Protein AF-W9KWR4-F1 (afdb_monomer_lite)

InterPro domains:
  IPR013653 GCN5-related N-acetyltransferase Rv2170-like domain [PF08445] (20-85)

Secondary structure (DSSP, 8-state):
--HHHHHTTS-EEEEE-TTS-EEEEEEE-TTS-EEEEEE-GGGTTSSHHHHHHHHHHHHHGGGT-SS--------TT-HHHHTT---

Foldseek 3Di:
DDPVVQQVPFQKDFDADPVRHTAWMWTQPPQRAIDDTDGHPVGPPVCRSLVRRVVSLVVPSVVNHDPSDYHDDDDPPPVVVVVSDDD

Sequence (87 aa):
MGSSKLLLKLPSLFIKLEDGTPVAWAFLAVDGSLCSVHCEEPFRRRGLAKTVSAKLLHTKTSSFGNDNFAAADVAPDNTSSQEMWPF

Structure (mmCIF, N/CA/C/O backbone):
data_AF-W9KWR4-F1
#
_entry.id   AF-W9KWR4-F1
#
loop_
_atom_site.group_PDB
_atom_site.id
_atom_site.type_symbol
_atom_site.label_atom_id
_atom_site.label_alt_id
_atom_site.label_comp_id
_atom_site.label_asym_id
_atom_site.label_entity_id
_atom_site.label_seq_id
_atom_site.pdbx_PDB_ins_code
_atom_site.Cartn_x
_atom_site.Cartn_y
_atom_site.Cartn_z
_atom_site.occupancy
_atom_site.B_iso_or_equiv
_atom_site.auth_seq_id
_atom_site.auth_comp_id
_atom_site.auth_asym_id
_atom_site.auth_atom_id
_atom_site.pdbx_PDB_model_num
ATOM 1 N N . MET A 1 1 ? 11.486 -21.119 -2.015 1.00 45.56 1 MET A N 1
ATOM 2 C CA . MET A 1 1 ? 11.576 -20.212 -0.847 1.00 45.56 1 MET A CA 1
ATOM 3 C C . MET A 1 1 ? 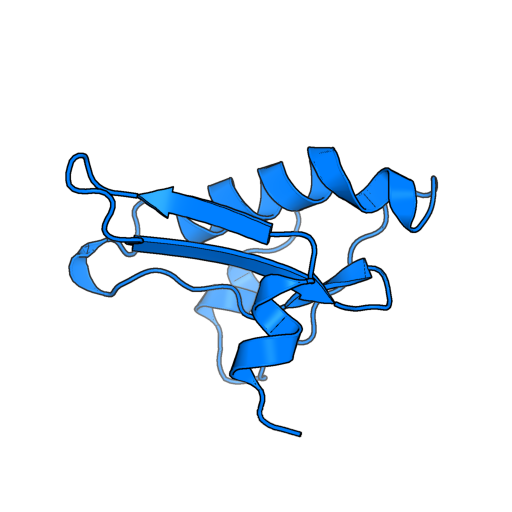10.211 -19.546 -0.696 1.00 45.56 1 MET A C 1
ATOM 5 O O . MET A 1 1 ? 9.771 -18.930 -1.651 1.00 45.56 1 MET A O 1
ATOM 9 N N . GLY A 1 2 ? 9.468 -19.793 0.390 1.00 49.03 2 GLY A N 1
ATOM 10 C CA . GLY A 1 2 ? 8.064 -19.358 0.501 1.00 49.03 2 GLY A CA 1
ATOM 11 C C . GLY A 1 2 ? 7.917 -17.840 0.670 1.00 49.03 2 GLY A C 1
ATOM 12 O O . GLY A 1 2 ? 8.651 -17.250 1.462 1.00 49.03 2 GLY A O 1
ATOM 13 N N . SER A 1 3 ? 6.961 -17.239 -0.049 1.00 60.47 3 SER A N 1
ATOM 14 C CA . SER A 1 3 ? 6.677 -15.789 -0.105 1.00 60.47 3 SER A CA 1
ATOM 15 C C . SER A 1 3 ? 6.592 -15.102 1.276 1.00 60.47 3 SER A C 1
ATOM 17 O O . SER A 1 3 ? 7.087 -13.992 1.465 1.00 60.47 3 SER A O 1
ATOM 19 N N . SER A 1 4 ? 6.088 -15.800 2.298 1.00 61.91 4 SER A N 1
ATOM 20 C CA . SER A 1 4 ? 5.892 -15.257 3.651 1.00 61.91 4 SER A CA 1
ATOM 21 C C . SER A 1 4 ? 7.179 -14.860 4.388 1.00 61.91 4 SER A C 1
ATOM 23 O O . SER A 1 4 ? 7.184 -13.870 5.116 1.00 61.91 4 SER A O 1
ATOM 25 N N . LYS A 1 5 ? 8.296 -15.579 4.195 1.00 70.75 5 LYS A N 1
ATOM 26 C CA . LYS A 1 5 ? 9.572 -15.251 4.867 1.00 70.75 5 LYS A CA 1
ATOM 27 C C . LYS A 1 5 ? 10.251 -14.011 4.283 1.00 70.75 5 LYS A C 1
ATOM 29 O O . LYS A 1 5 ? 11.069 -13.400 4.967 1.00 70.75 5 LYS A O 1
ATOM 34 N N . LEU A 1 6 ? 9.946 -13.673 3.031 1.00 71.81 6 LEU A N 1
ATOM 35 C CA . LEU A 1 6 ? 10.502 -12.503 2.358 1.00 71.81 6 LEU A CA 1
ATOM 36 C C . LEU A 1 6 ? 9.826 -11.225 2.857 1.00 71.81 6 LEU A C 1
ATOM 38 O O . LEU A 1 6 ? 10.519 -10.297 3.259 1.00 71.81 6 LEU A O 1
ATOM 42 N N . LEU A 1 7 ? 8.490 -11.217 2.914 1.00 71.50 7 LEU A N 1
ATOM 43 C CA . LEU A 1 7 ? 7.708 -10.054 3.349 1.00 71.50 7 LEU A CA 1
ATOM 44 C C . LEU A 1 7 ? 8.101 -9.568 4.750 1.00 71.50 7 LEU A C 1
ATOM 46 O O . LEU A 1 7 ? 8.192 -8.369 4.980 1.00 71.50 7 LEU A O 1
ATOM 50 N N . LEU A 1 8 ? 8.428 -10.485 5.666 1.00 77.19 8 LEU A N 1
ATOM 51 C CA . LEU A 1 8 ? 8.864 -10.142 7.026 1.00 77.19 8 LEU A CA 1
ATOM 52 C C . LEU A 1 8 ? 10.192 -9.366 7.091 1.00 77.19 8 LEU A C 1
ATOM 54 O O . LEU A 1 8 ? 10.502 -8.797 8.135 1.00 77.19 8 LEU A O 1
ATOM 58 N N . LYS A 1 9 ? 10.991 -9.361 6.017 1.00 84.81 9 LYS A N 1
ATOM 59 C CA . LYS A 1 9 ? 12.275 -8.644 5.945 1.00 84.81 9 LYS A CA 1
ATOM 60 C C . LYS A 1 9 ? 12.193 -7.332 5.170 1.00 84.81 9 LYS A C 1
ATOM 62 O O . LYS A 1 9 ? 13.126 -6.537 5.243 1.00 84.81 9 LYS A O 1
ATOM 67 N N . LEU A 1 10 ? 11.121 -7.125 4.409 1.00 90.06 10 LEU A N 1
ATOM 68 C CA . LEU A 1 10 ? 10.946 -5.922 3.610 1.00 90.06 10 LEU A CA 1
ATOM 69 C C . LEU A 1 10 ? 10.543 -4.738 4.504 1.00 90.06 10 LEU A C 1
ATOM 71 O O . LEU A 1 10 ? 9.792 -4.926 5.472 1.00 90.06 10 LEU A O 1
ATOM 75 N N . PRO A 1 11 ? 10.994 -3.508 4.188 1.00 93.25 11 PRO A N 1
ATOM 76 C CA . PRO A 1 11 ? 10.451 -2.312 4.813 1.00 93.25 11 PRO A CA 1
ATOM 77 C C . PRO A 1 11 ? 8.932 -2.310 4.667 1.00 93.25 11 PRO A C 1
ATOM 79 O O . PRO A 1 11 ? 8.405 -2.491 3.572 1.00 93.25 11 PRO A O 1
ATOM 82 N N . SER A 1 12 ? 8.226 -2.146 5.778 1.00 94.44 12 SER A N 1
ATOM 83 C CA . SER A 1 12 ? 6.778 -2.303 5.814 1.00 94.44 12 SER A CA 1
ATOM 84 C C . SER A 1 12 ? 6.143 -1.411 6.860 1.00 94.44 12 SER A C 1
ATOM 86 O O . SER A 1 12 ? 6.792 -0.960 7.812 1.00 94.44 12 SER A O 1
ATOM 88 N N . LEU A 1 13 ? 4.855 -1.145 6.669 1.00 96.12 13 LEU A N 1
ATOM 89 C CA . LEU A 1 13 ? 4.038 -0.425 7.629 1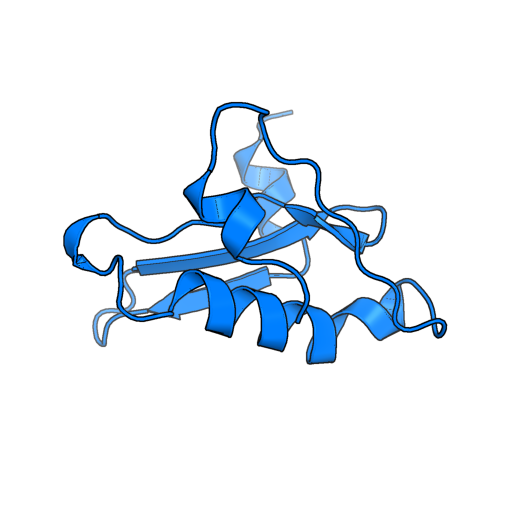.00 96.12 13 LEU A CA 1
ATOM 90 C C . LEU A 1 13 ? 2.649 -1.055 7.695 1.00 96.12 13 LEU A C 1
ATOM 92 O O . LEU A 1 13 ? 2.102 -1.483 6.682 1.00 96.12 13 LEU A O 1
ATOM 96 N N . PHE A 1 14 ? 2.088 -1.089 8.902 1.00 96.69 14 PHE A N 1
ATOM 97 C CA . PHE A 1 14 ? 0.790 -1.686 9.192 1.00 96.69 14 PHE A CA 1
ATOM 98 C C . PHE A 1 14 ? -0.072 -0.699 9.971 1.00 96.69 14 PHE A C 1
ATOM 100 O O . PHE A 1 14 ? 0.403 -0.057 10.909 1.00 96.69 14 PHE A O 1
ATOM 107 N N . ILE A 1 15 ? -1.352 -0.641 9.623 1.00 97.19 15 ILE A N 1
ATOM 108 C CA . ILE A 1 15 ? -2.412 -0.123 10.483 1.00 97.19 15 ILE A CA 1
ATOM 109 C C . ILE A 1 15 ? -3.078 -1.337 11.122 1.00 97.19 15 ILE A C 1
ATOM 111 O O . ILE A 1 15 ? -3.457 -2.278 10.422 1.00 97.19 15 ILE A O 1
ATOM 115 N N . LYS A 1 16 ? -3.183 -1.323 12.449 1.00 98.00 16 LYS A N 1
ATOM 116 C CA . LYS A 1 16 ? -3.714 -2.426 13.250 1.00 98.00 16 LYS A CA 1
ATOM 117 C C . LYS A 1 16 ? -4.867 -1.942 14.122 1.00 98.00 16 LYS A C 1
ATOM 119 O O . LYS A 1 16 ? -4.883 -0.775 14.512 1.00 98.00 16 LYS A O 1
ATOM 124 N N . LEU A 1 17 ? -5.802 -2.838 14.415 1.00 96.88 17 LEU A N 1
ATOM 125 C CA . LEU A 1 17 ? -6.778 -2.655 15.487 1.00 96.88 17 LEU A CA 1
ATOM 126 C C . LEU A 1 17 ? -6.080 -2.692 16.854 1.00 96.88 17 LEU A C 1
ATOM 128 O O . LEU A 1 17 ? -4.907 -3.059 16.955 1.00 96.88 17 LEU A O 1
ATOM 132 N N . GLU A 1 18 ? -6.814 -2.331 17.905 1.00 96.88 18 GLU A N 1
ATOM 133 C CA . GLU A 1 18 ? -6.305 -2.341 19.284 1.00 96.88 18 GLU A CA 1
ATOM 134 C C . GLU A 1 18 ? -5.838 -3.734 19.730 1.00 96.88 18 GLU A C 1
ATOM 136 O O . GLU A 1 18 ? -4.856 -3.850 20.458 1.00 96.88 18 GLU A O 1
ATOM 141 N N . ASP A 1 19 ? -6.478 -4.794 19.228 1.00 96.69 19 ASP A N 1
ATOM 142 C CA . ASP A 1 19 ? -6.095 -6.189 19.482 1.00 96.69 19 ASP A CA 1
ATOM 143 C C . ASP A 1 19 ? -4.847 -6.651 18.697 1.00 96.69 19 ASP A C 1
ATOM 145 O O . ASP A 1 19 ? -4.395 -7.786 18.840 1.00 96.69 19 ASP A O 1
ATOM 149 N N . GLY A 1 20 ? -4.268 -5.774 17.871 1.00 96.69 20 GLY A N 1
ATOM 150 C CA . GLY A 1 20 ? -3.086 -6.048 17.058 1.00 96.69 20 GLY A CA 1
ATOM 151 C C . GLY A 1 20 ? -3.370 -6.626 15.669 1.00 96.69 20 GLY A C 1
ATOM 152 O O . GLY A 1 20 ? -2.419 -6.800 14.895 1.00 96.69 20 GLY A O 1
ATOM 153 N N . THR A 1 21 ? -4.632 -6.874 15.310 1.00 96.81 21 THR A N 1
ATOM 154 C CA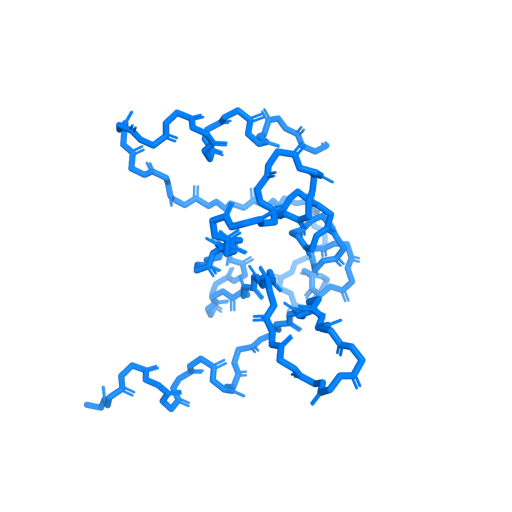 . THR A 1 21 ? -5.018 -7.388 13.987 1.00 96.81 21 THR A CA 1
ATOM 155 C C . THR A 1 21 ? -4.709 -6.358 12.893 1.00 96.81 21 THR A C 1
ATOM 157 O O . THR A 1 21 ? -5.214 -5.235 12.963 1.00 96.81 21 THR A O 1
ATOM 160 N N . PRO A 1 22 ? -3.894 -6.679 11.869 1.00 96.56 22 PRO A N 1
ATOM 161 C CA . PRO A 1 22 ? -3.624 -5.762 10.765 1.00 96.56 22 PRO A CA 1
ATOM 162 C C . PRO A 1 22 ? -4.847 -5.612 9.855 1.00 96.56 22 PRO A C 1
ATOM 164 O O . PRO A 1 22 ? -5.440 -6.600 9.437 1.00 96.56 22 PRO A O 1
ATOM 167 N N . VAL A 1 23 ? -5.191 -4.369 9.513 1.00 98.00 23 VAL A N 1
ATOM 168 C CA . VAL A 1 23 ? -6.337 -4.037 8.641 1.00 98.00 23 VAL A CA 1
ATOM 169 C C . VAL A 1 23 ? -5.936 -3.300 7.366 1.00 98.00 23 VAL A C 1
ATOM 171 O O . VAL A 1 23 ? -6.704 -3.265 6.409 1.00 98.00 23 VAL A O 1
ATOM 174 N N . ALA A 1 24 ? -4.737 -2.719 7.324 1.00 97.75 24 ALA A N 1
ATOM 175 C CA . ALA A 1 24 ? -4.138 -2.187 6.105 1.00 97.75 24 ALA A CA 1
ATOM 176 C C . ALA A 1 24 ? -2.612 -2.237 6.195 1.00 97.75 24 ALA A C 1
ATOM 178 O O . ALA A 1 24 ? -2.048 -2.066 7.281 1.00 97.75 24 ALA A O 1
ATOM 179 N N . TRP A 1 25 ? -1.940 -2.454 5.069 1.00 97.56 25 TRP A N 1
ATOM 180 C CA . TRP A 1 25 ? -0.482 -2.545 5.020 1.00 97.56 25 TRP A CA 1
ATOM 181 C C . TRP A 1 25 ? 0.084 -2.221 3.641 1.00 97.56 25 TRP A C 1
ATOM 183 O O . TRP A 1 25 ? -0.633 -2.218 2.640 1.00 97.56 25 TRP A O 1
ATOM 193 N N . ALA A 1 26 ? 1.388 -1.962 3.616 1.00 96.50 26 ALA A N 1
ATOM 194 C CA . ALA A 1 26 ? 2.191 -1.833 2.409 1.00 96.50 26 ALA A CA 1
ATOM 195 C C . ALA A 1 26 ? 3.641 -2.256 2.688 1.00 96.50 26 ALA A C 1
ATOM 197 O O . ALA A 1 26 ? 4.095 -2.222 3.839 1.00 96.50 26 ALA A O 1
ATOM 198 N N . PHE A 1 27 ? 4.361 -2.620 1.628 1.00 95.12 27 PHE A N 1
ATOM 199 C CA . PHE A 1 27 ? 5.769 -3.007 1.660 1.00 95.12 27 PHE A CA 1
ATOM 200 C C . PHE A 1 27 ? 6.562 -2.239 0.597 1.00 95.12 27 PHE A C 1
ATOM 202 O O . PHE A 1 27 ? 5.995 -1.802 -0.402 1.00 95.12 27 PHE A O 1
ATOM 209 N N . LEU A 1 28 ? 7.874 -2.109 0.795 1.00 93.06 28 LEU A N 1
ATOM 210 C CA . LEU A 1 28 ? 8.814 -1.760 -0.270 1.00 93.06 28 LEU A CA 1
ATOM 211 C C . LEU A 1 28 ? 9.539 -3.026 -0.72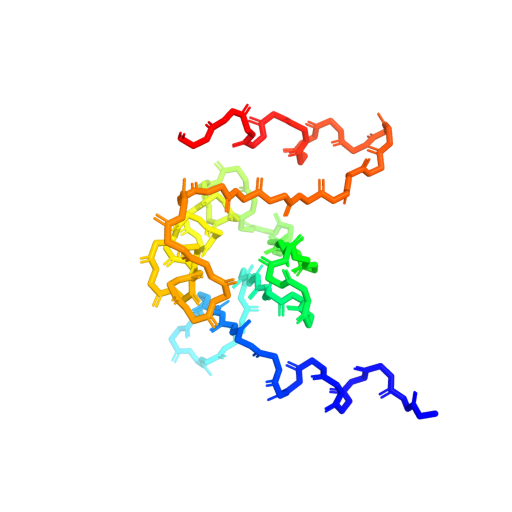0 1.00 93.06 28 LEU A C 1
ATOM 213 O O . LEU A 1 28 ? 10.080 -3.756 0.112 1.00 93.06 28 LEU A O 1
ATOM 217 N N . ALA A 1 29 ? 9.538 -3.299 -2.019 1.00 91.25 29 ALA A N 1
ATOM 218 C CA . ALA A 1 29 ? 10.322 -4.372 -2.606 1.00 91.25 29 ALA A CA 1
ATOM 219 C C . ALA A 1 29 ? 11.826 -4.047 -2.545 1.00 91.25 29 ALA A C 1
ATOM 221 O O . ALA A 1 29 ? 12.252 -2.989 -2.083 1.00 91.25 29 ALA A O 1
ATOM 222 N N . VAL A 1 30 ? 12.652 -4.997 -2.983 1.00 88.19 30 VAL A N 1
ATOM 223 C CA . VAL A 1 30 ? 14.121 -4.894 -2.904 1.00 88.19 30 VAL A CA 1
ATOM 224 C C . VAL A 1 30 ? 14.705 -3.741 -3.725 1.00 88.19 30 VAL A C 1
ATOM 226 O O . VAL A 1 30 ? 15.809 -3.295 -3.434 1.00 88.19 30 VAL A O 1
ATOM 229 N N . ASP A 1 31 ? 13.967 -3.263 -4.721 1.00 87.44 31 ASP A N 1
ATOM 230 C CA . ASP A 1 31 ? 14.296 -2.121 -5.575 1.00 87.44 31 ASP A CA 1
ATOM 231 C C . ASP A 1 31 ? 13.701 -0.795 -5.065 1.00 87.44 31 ASP A C 1
ATOM 233 O O . ASP A 1 31 ? 13.861 0.239 -5.704 1.00 87.44 31 ASP A O 1
ATOM 237 N N . GLY A 1 32 ? 13.013 -0.812 -3.918 1.00 88.62 32 GLY A N 1
ATOM 238 C CA . GLY A 1 32 ? 12.350 0.357 -3.343 1.00 88.62 32 GLY A CA 1
ATOM 239 C C . GLY A 1 32 ? 10.948 0.630 -3.894 1.00 88.62 32 GLY A C 1
ATOM 240 O O . GLY A 1 32 ? 10.302 1.570 -3.429 1.00 88.62 32 GLY A O 1
ATOM 241 N N . SER A 1 33 ? 10.443 -0.183 -4.829 1.00 91.44 33 SER A N 1
ATOM 242 C CA . SER A 1 33 ? 9.079 -0.043 -5.348 1.00 91.44 33 SER A CA 1
ATOM 243 C C . SER A 1 33 ? 8.027 -0.433 -4.305 1.00 91.44 33 SER A C 1
ATOM 245 O O . SER A 1 33 ? 8.214 -1.343 -3.494 1.00 91.44 33 SER A O 1
ATOM 247 N N . LEU A 1 34 ? 6.893 0.263 -4.303 1.00 93.69 34 LEU A N 1
ATOM 248 C CA . LEU A 1 34 ? 5.763 -0.030 -3.430 1.00 93.69 34 LEU A CA 1
ATOM 249 C C . LEU A 1 34 ? 5.076 -1.320 -3.899 1.00 93.69 34 LEU A C 1
ATOM 251 O O . LEU A 1 34 ? 4.623 -1.416 -5.038 1.00 93.69 34 LEU A O 1
ATOM 255 N N . CYS A 1 35 ? 4.952 -2.303 -3.009 1.00 93.75 35 CYS A N 1
ATOM 256 C CA . CYS A 1 35 ? 4.332 -3.587 -3.318 1.00 93.75 35 CYS A CA 1
ATOM 257 C C . CYS A 1 35 ? 3.410 -4.085 -2.197 1.00 93.75 35 CYS A C 1
ATOM 259 O O . CYS A 1 35 ? 3.453 -3.626 -1.052 1.00 93.75 35 CYS A O 1
ATOM 261 N N . SER A 1 36 ? 2.552 -5.051 -2.546 1.00 93.31 36 SER A N 1
ATOM 262 C CA . SER A 1 36 ? 1.638 -5.726 -1.615 1.00 93.31 36 SER A CA 1
ATOM 263 C C . SER A 1 36 ? 0.799 -4.751 -0.761 1.00 93.31 36 SER A C 1
ATOM 265 O O . SER A 1 36 ? 0.606 -4.972 0.437 1.00 93.31 36 SER A O 1
ATOM 267 N N . VAL A 1 37 ? 0.309 -3.667 -1.374 1.00 94.81 37 VAL A N 1
ATOM 268 C CA . VAL A 1 37 ? -0.613 -2.715 -0.737 1.00 94.81 37 VAL A CA 1
ATOM 269 C C . VAL A 1 37 ? -1.974 -3.371 -0.564 1.00 94.81 37 VAL A C 1
ATOM 271 O O . VAL A 1 37 ? -2.542 -3.890 -1.523 1.00 94.81 37 VAL A O 1
ATOM 274 N N . HIS A 1 38 ? -2.522 -3.322 0.646 1.00 95.06 38 HIS A N 1
ATOM 275 C CA . HIS A 1 38 ? -3.820 -3.924 0.933 1.00 95.06 38 HIS A CA 1
ATOM 276 C C . HIS A 1 38 ? -4.580 -3.162 2.010 1.00 95.06 38 HIS A C 1
ATOM 278 O O . HIS A 1 38 ? -4.002 -2.521 2.891 1.00 95.06 38 HIS A O 1
ATOM 284 N N . CYS A 1 39 ? -5.902 -3.269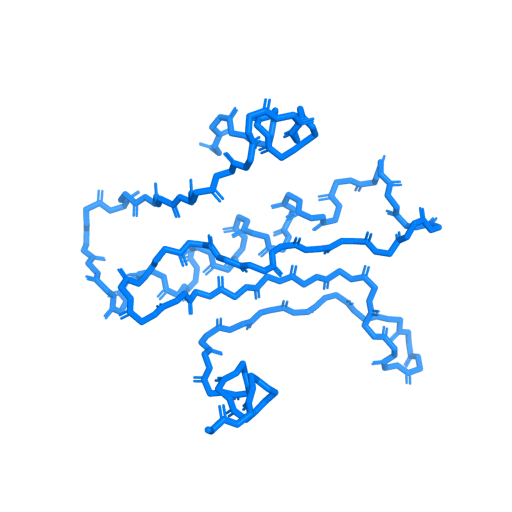 1.939 1.00 97.00 39 CYS A N 1
ATOM 285 C CA . CYS A 1 39 ? -6.819 -2.873 2.992 1.00 97.00 39 CYS A CA 1
ATOM 286 C C . CYS A 1 39 ? -7.959 -3.892 3.055 1.00 97.00 39 CYS A C 1
ATOM 288 O O . CYS A 1 39 ? -8.587 -4.202 2.031 1.00 97.00 39 CYS A O 1
ATOM 290 N N . GLU A 1 40 ? -8.216 -4.391 4.260 1.00 97.19 40 GLU A N 1
ATOM 291 C CA . GLU A 1 40 ? -9.292 -5.329 4.548 1.00 97.19 40 GLU A CA 1
ATOM 292 C C . GLU A 1 40 ? -10.647 -4.737 4.161 1.00 97.19 40 GLU A C 1
ATOM 294 O O . GLU A 1 40 ? -10.918 -3.555 4.387 1.00 97.19 40 GLU A O 1
ATOM 299 N N . GLU A 1 41 ? -11.509 -5.560 3.563 1.00 96.12 41 GLU A N 1
ATOM 300 C CA . GLU A 1 41 ? -12.761 -5.115 2.941 1.00 96.12 41 GLU A CA 1
ATOM 301 C C . GLU A 1 41 ? -13.658 -4.255 3.856 1.00 96.12 41 GLU A C 1
ATOM 303 O O . GLU A 1 41 ? -14.075 -3.180 3.407 1.00 96.12 41 GLU A O 1
ATOM 308 N N . PRO A 1 42 ? -13.864 -4.595 5.148 1.00 96.69 42 PRO A N 1
ATOM 309 C CA . PRO A 1 42 ? -14.663 -3.772 6.067 1.00 96.69 42 PRO A CA 1
ATOM 310 C C . PRO A 1 42 ? -14.086 -2.367 6.340 1.00 96.69 42 PRO A C 1
ATOM 312 O O . PRO A 1 42 ? -14.788 -1.469 6.825 1.00 96.69 42 PRO A O 1
ATOM 315 N N . PHE A 1 43 ? -12.802 -2.162 6.038 1.00 96.19 43 PHE A N 1
ATOM 316 C CA . PHE A 1 43 ? -12.039 -0.947 6.326 1.00 96.19 43 PHE A CA 1
ATOM 317 C C . PHE A 1 43 ? -11.687 -0.135 5.066 1.00 96.19 43 PHE A C 1
ATOM 319 O O . PHE A 1 43 ? -11.084 0.941 5.162 1.00 96.19 43 PHE A O 1
ATOM 326 N N . ARG A 1 44 ? -12.090 -0.600 3.875 1.00 93.69 44 ARG A N 1
ATOM 327 C CA . ARG A 1 44 ? -11.893 0.113 2.601 1.00 93.69 44 ARG A CA 1
ATOM 328 C C . ARG A 1 44 ? -12.688 1.420 2.539 1.00 93.69 44 ARG A C 1
ATOM 330 O O . ARG A 1 44 ? -13.588 1.670 3.335 1.00 93.69 44 ARG A O 1
ATOM 337 N N . ARG A 1 45 ? -12.341 2.270 1.562 1.00 92.75 45 ARG A N 1
ATOM 338 C CA . ARG A 1 45 ? -12.934 3.609 1.329 1.00 92.75 45 ARG A CA 1
ATOM 339 C C . ARG A 1 45 ? -12.781 4.599 2.496 1.00 92.75 45 ARG A C 1
ATOM 341 O O . ARG A 1 45 ? -13.495 5.588 2.571 1.00 92.75 45 ARG A O 1
ATOM 348 N N . ARG A 1 46 ? -11.805 4.357 3.377 1.00 94.19 46 ARG A N 1
ATOM 349 C CA . ARG A 1 46 ? -11.422 5.246 4.493 1.00 94.19 46 ARG A CA 1
ATOM 350 C C . ARG A 1 46 ? -10.038 5.884 4.313 1.00 94.19 46 ARG A C 1
ATOM 352 O O . ARG A 1 46 ? -9.483 6.432 5.253 1.00 94.19 46 ARG A O 1
ATOM 359 N N . GLY A 1 47 ? -9.431 5.730 3.134 1.00 93.69 47 GLY A N 1
ATOM 360 C CA . GLY A 1 47 ? -8.086 6.238 2.836 1.00 93.69 47 GLY A CA 1
ATOM 361 C C . GLY A 1 47 ? -6.919 5.437 3.432 1.00 93.69 47 GLY A C 1
ATOM 362 O O . GLY A 1 47 ? -5.776 5.767 3.148 1.00 93.69 47 GLY A O 1
ATOM 363 N N . LEU A 1 48 ? -7.162 4.357 4.186 1.00 96.06 48 LEU A N 1
ATOM 364 C CA . LEU A 1 48 ? -6.114 3.626 4.921 1.00 96.06 48 LEU A CA 1
ATOM 365 C C . LEU A 1 48 ? -4.959 3.121 4.041 1.00 96.06 48 LEU A C 1
ATOM 367 O O . LEU A 1 48 ? -3.799 3.314 4.395 1.00 96.06 48 LEU A O 1
ATOM 371 N N . ALA A 1 49 ? -5.267 2.528 2.881 1.00 94.31 49 ALA A N 1
ATOM 372 C CA . ALA A 1 49 ? -4.255 2.064 1.925 1.00 94.31 49 ALA A CA 1
ATOM 373 C C . ALA A 1 49 ? -3.398 3.222 1.381 1.00 94.31 49 ALA A C 1
ATOM 375 O O . ALA A 1 49 ? -2.181 3.095 1.250 1.00 94.31 49 ALA A O 1
ATOM 376 N N . LYS A 1 50 ? -4.024 4.380 1.131 1.00 94.00 50 LYS A N 1
ATOM 377 C CA . LYS A 1 50 ? -3.333 5.602 0.710 1.00 94.00 50 LYS A CA 1
ATOM 378 C C . LYS A 1 50 ? -2.407 6.111 1.816 1.00 94.00 50 LYS A C 1
ATOM 380 O O . LYS A 1 50 ? -1.229 6.352 1.580 1.00 94.00 50 LYS A O 1
ATOM 385 N N . THR A 1 51 ? -2.923 6.214 3.040 1.00 94.94 51 THR A N 1
ATOM 386 C CA . THR A 1 51 ? -2.183 6.711 4.206 1.00 94.94 51 THR A CA 1
ATOM 387 C C . THR A 1 51 ? -0.977 5.841 4.544 1.00 94.94 51 THR A C 1
ATOM 389 O O . THR A 1 51 ? 0.110 6.373 4.772 1.00 94.94 51 THR A O 1
ATOM 392 N N . VAL A 1 52 ? -1.141 4.513 4.573 1.00 95.62 52 VAL A N 1
ATOM 393 C CA . VAL A 1 52 ? -0.032 3.601 4.889 1.00 95.62 52 VAL A CA 1
ATOM 394 C C . VAL A 1 52 ? 1.050 3.646 3.806 1.00 95.62 52 VAL A C 1
ATOM 396 O O . VAL A 1 52 ? 2.230 3.685 4.145 1.00 95.62 52 VAL A O 1
ATOM 399 N N . SER A 1 53 ? 0.660 3.748 2.531 1.00 94.75 53 SER A N 1
ATOM 400 C CA . SER A 1 53 ? 1.587 3.840 1.394 1.00 94.75 53 SER A CA 1
ATOM 401 C C . SER A 1 53 ? 2.375 5.148 1.398 1.00 94.75 53 SER A C 1
ATOM 403 O O . SER A 1 53 ? 3.604 5.124 1.368 1.00 94.75 53 SER A O 1
ATOM 405 N N . ALA A 1 54 ? 1.690 6.289 1.525 1.00 92.44 54 ALA A N 1
ATOM 406 C CA . ALA A 1 54 ? 2.329 7.603 1.556 1.00 92.44 54 ALA A CA 1
ATOM 407 C C . ALA A 1 54 ? 3.319 7.727 2.726 1.00 92.44 54 ALA A C 1
ATOM 409 O O . ALA A 1 54 ? 4.449 8.182 2.551 1.00 92.44 54 ALA A O 1
ATOM 410 N N . LYS A 1 55 ? 2.931 7.255 3.921 1.00 93.44 55 LYS A N 1
ATOM 411 C CA . LYS A 1 55 ? 3.817 7.261 5.092 1.00 93.44 55 LYS A CA 1
ATOM 412 C C . LYS A 1 55 ? 5.007 6.320 4.916 1.00 93.44 55 LYS A C 1
ATOM 414 O O . LYS A 1 55 ? 6.113 6.672 5.326 1.00 93.44 55 LYS A O 1
ATOM 419 N N . LEU A 1 56 ? 4.797 5.137 4.337 1.00 93.50 56 LEU A N 1
ATOM 420 C CA . LEU A 1 56 ? 5.881 4.191 4.088 1.00 93.50 56 LEU A CA 1
ATOM 421 C C . LEU A 1 56 ? 6.921 4.791 3.141 1.00 93.50 56 LEU A C 1
ATOM 423 O O . LEU A 1 56 ? 8.098 4.798 3.486 1.00 93.50 56 LEU A O 1
ATOM 427 N N . LEU A 1 57 ? 6.485 5.357 2.014 1.00 91.50 57 LEU A N 1
ATOM 428 C CA . LEU A 1 57 ? 7.382 6.003 1.059 1.00 91.50 57 LEU A CA 1
ATOM 429 C C . LEU A 1 57 ? 8.142 7.145 1.730 1.00 91.50 57 LEU A C 1
ATOM 431 O O . LEU A 1 57 ? 9.356 7.066 1.856 1.00 91.50 57 LEU A O 1
ATOM 435 N N . HIS A 1 58 ? 7.442 8.115 2.322 1.00 89.38 58 HIS A N 1
ATOM 436 C CA . HIS A 1 58 ? 8.078 9.271 2.964 1.00 89.38 58 HIS A CA 1
ATOM 437 C C . HIS A 1 58 ? 9.119 8.900 4.037 1.00 89.38 58 HIS A C 1
ATOM 439 O O . HIS A 1 58 ? 10.063 9.646 4.282 1.00 89.38 58 HIS A O 1
ATOM 445 N N . THR A 1 59 ? 8.952 7.769 4.727 1.00 89.31 59 THR A N 1
ATOM 446 C CA . THR A 1 59 ? 9.831 7.395 5.847 1.00 89.31 59 THR A CA 1
ATOM 447 C C . THR A 1 59 ? 10.893 6.357 5.505 1.00 89.31 59 THR A C 1
ATOM 449 O O . THR A 1 59 ? 11.796 6.156 6.320 1.00 89.31 59 THR A O 1
ATOM 452 N N . LYS A 1 60 ? 10.796 5.670 4.358 1.00 86.12 60 LYS A N 1
ATOM 453 C CA . LYS A 1 60 ? 11.650 4.510 4.050 1.00 86.12 60 LYS A CA 1
ATOM 454 C C . LYS A 1 60 ? 12.290 4.520 2.658 1.00 86.12 60 LYS A C 1
ATOM 456 O O . LYS A 1 60 ? 13.231 3.751 2.475 1.00 86.12 60 LYS A O 1
ATOM 461 N N . THR A 1 61 ? 11.873 5.362 1.703 1.00 84.00 61 THR A N 1
ATOM 462 C CA . THR A 1 61 ? 12.503 5.379 0.360 1.00 84.00 61 THR A CA 1
ATOM 463 C C . THR A 1 61 ? 13.889 6.011 0.326 1.00 84.00 61 THR A C 1
ATOM 465 O O . THR A 1 61 ? 14.677 5.646 -0.538 1.00 84.00 61 THR A O 1
ATOM 468 N N . SER A 1 62 ? 14.255 6.852 1.299 1.00 82.94 62 SER A N 1
ATOM 469 C 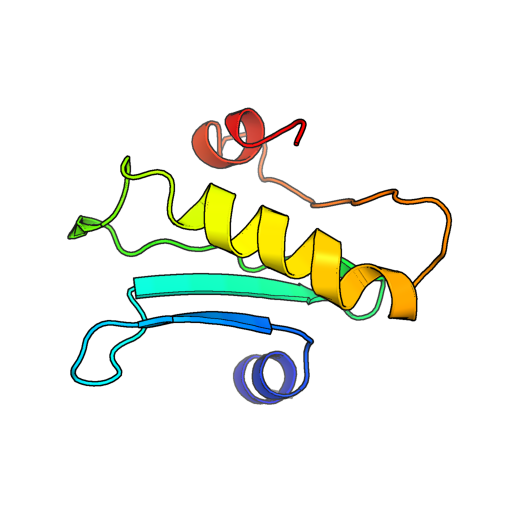CA . SER A 1 62 ? 15.606 7.442 1.381 1.00 82.94 62 SER A CA 1
ATOM 470 C C . SER A 1 62 ? 16.733 6.408 1.494 1.00 82.94 62 SER A C 1
ATOM 472 O O . SER A 1 62 ? 17.892 6.710 1.233 1.00 82.94 62 SER A O 1
ATOM 474 N N . SER A 1 63 ? 16.407 5.167 1.870 1.00 81.00 63 SER A N 1
ATOM 475 C CA . SER A 1 63 ? 17.360 4.048 1.882 1.00 81.00 63 SER A CA 1
ATOM 476 C C . SER A 1 63 ? 17.638 3.461 0.488 1.00 81.00 63 SER A C 1
ATOM 478 O O . SER A 1 63 ? 18.560 2.663 0.352 1.00 81.00 63 SER A O 1
ATOM 480 N N . PHE A 1 64 ? 16.850 3.837 -0.524 1.00 81.62 64 PHE A N 1
ATOM 481 C CA . PHE A 1 64 ? 16.911 3.328 -1.900 1.00 81.62 64 PHE A CA 1
ATOM 482 C C . PHE A 1 64 ? 17.333 4.401 -2.917 1.00 81.62 64 PHE A C 1
ATOM 484 O O . PHE A 1 64 ? 17.863 4.064 -3.971 1.00 81.62 64 PHE A O 1
ATOM 491 N N . GLY A 1 65 ? 17.147 5.684 -2.596 1.00 79.81 65 GLY A N 1
ATOM 492 C CA . GLY A 1 65 ? 17.529 6.814 -3.442 1.00 79.81 65 GLY A CA 1
ATOM 493 C C . GLY A 1 65 ? 17.115 8.156 -2.831 1.00 79.81 65 GLY A C 1
ATOM 494 O O . GLY A 1 65 ? 16.298 8.201 -1.914 1.00 79.81 65 GLY A O 1
ATOM 495 N N . ASN A 1 66 ? 17.681 9.256 -3.338 1.00 76.75 66 ASN A N 1
ATOM 496 C CA . ASN A 1 66 ? 17.413 10.627 -2.859 1.00 76.75 66 ASN A CA 1
ATOM 497 C C . ASN A 1 66 ? 16.622 11.481 -3.868 1.00 76.75 66 ASN A C 1
ATOM 499 O O . ASN A 1 66 ? 16.516 12.695 -3.706 1.00 76.75 66 ASN A O 1
ATOM 503 N N . ASP A 1 67 ? 16.100 10.869 -4.927 1.00 78.06 67 ASP A N 1
ATOM 504 C CA . ASP A 1 67 ? 15.394 11.544 -6.021 1.00 78.06 67 ASP A CA 1
ATOM 505 C C . ASP A 1 67 ? 13.886 11.715 -5.766 1.00 78.06 67 ASP A C 1
ATOM 507 O O . ASP A 1 67 ? 13.196 12.352 -6.557 1.00 78.06 67 ASP A O 1
ATOM 511 N N . ASN A 1 68 ? 13.387 11.203 -4.634 1.00 73.31 68 ASN A N 1
ATOM 512 C CA . ASN A 1 68 ? 11.978 11.218 -4.232 1.00 73.31 68 ASN A CA 1
ATOM 513 C C . ASN A 1 68 ? 11.030 10.546 -5.240 1.00 73.31 68 ASN A C 1
ATOM 515 O O . ASN A 1 68 ? 9.818 10.771 -5.176 1.00 73.31 68 ASN A O 1
ATOM 519 N N . PHE A 1 69 ? 11.543 9.704 -6.142 1.00 81.62 69 PHE A N 1
ATOM 520 C CA . PHE A 1 69 ? 10.692 8.913 -7.020 1.00 81.62 69 PHE A CA 1
ATOM 521 C C . PHE A 1 69 ? 10.173 7.667 -6.300 1.00 81.62 69 PHE A C 1
ATOM 523 O O . PHE A 1 69 ? 10.834 7.067 -5.452 1.00 81.62 69 PHE A O 1
ATOM 530 N N . ALA A 1 70 ? 8.949 7.280 -6.648 1.00 83.75 70 ALA A N 1
ATOM 531 C CA . ALA A 1 70 ? 8.316 6.054 -6.195 1.00 83.75 70 ALA A CA 1
ATOM 532 C C . ALA A 1 70 ? 7.684 5.352 -7.396 1.00 83.75 70 ALA A C 1
ATOM 534 O O . ALA A 1 70 ? 7.137 6.002 -8.286 1.00 83.75 70 ALA A O 1
ATOM 535 N N . ALA A 1 71 ? 7.749 4.025 -7.402 1.00 89.06 71 ALA A N 1
ATOM 536 C CA . ALA A 1 71 ? 7.161 3.191 -8.440 1.00 89.06 71 ALA A CA 1
ATOM 537 C C . ALA A 1 71 ? 6.296 2.099 -7.810 1.00 89.06 71 ALA A C 1
ATOM 539 O O . ALA A 1 71 ? 6.547 1.676 -6.681 1.00 89.06 71 ALA A O 1
ATOM 540 N N . ALA A 1 72 ? 5.283 1.651 -8.542 1.00 90.88 72 ALA A N 1
ATOM 541 C CA . ALA A 1 72 ? 4.472 0.490 -8.212 1.00 90.88 72 ALA A CA 1
ATOM 542 C C . ALA A 1 72 ? 3.910 -0.089 -9.511 1.00 90.88 72 ALA A C 1
ATOM 544 O O . ALA A 1 72 ? 3.370 0.665 -10.323 1.00 90.88 72 ALA A O 1
ATOM 545 N N . ASP A 1 73 ? 3.968 -1.407 -9.672 1.00 88.94 73 ASP A N 1
ATOM 546 C CA . ASP A 1 73 ? 3.256 -2.082 -10.753 1.00 88.94 73 ASP A CA 1
ATOM 547 C C . ASP A 1 73 ? 1.825 -2.386 -10.310 1.00 88.94 73 ASP A C 1
ATOM 549 O O . ASP A 1 73 ? 1.586 -3.018 -9.276 1.00 88.94 73 ASP A O 1
ATOM 553 N N . VAL A 1 74 ? 0.854 -1.924 -11.096 1.00 88.75 74 VAL A N 1
ATOM 554 C CA . VAL A 1 74 ? -0.574 -2.086 -10.813 1.00 88.75 74 VAL A CA 1
ATOM 555 C C . VAL A 1 74 ? -1.227 -2.826 -11.972 1.00 88.75 74 VAL A C 1
ATOM 557 O O . VAL A 1 74 ? -1.028 -2.473 -13.133 1.00 88.75 74 VAL A O 1
ATOM 560 N N . ALA A 1 75 ? -2.022 -3.852 -11.658 1.00 88.62 75 ALA A N 1
ATOM 561 C CA . ALA A 1 75 ? -2.772 -4.585 -12.671 1.00 88.62 75 ALA A CA 1
ATOM 562 C C . ALA A 1 75 ? -3.708 -3.632 -13.455 1.00 88.62 75 ALA A C 1
ATOM 564 O O . ALA A 1 75 ? -4.305 -2.736 -12.842 1.00 88.62 75 ALA A O 1
ATOM 565 N N . PRO A 1 76 ? -3.862 -3.791 -14.785 1.00 88.44 76 PRO A N 1
ATOM 566 C CA . PRO A 1 76 ? -4.660 -2.875 -15.607 1.00 88.44 76 PRO A CA 1
ATOM 567 C C . PRO A 1 76 ? -6.130 -2.750 -15.182 1.00 88.44 76 PRO A C 1
ATOM 569 O O . PRO A 1 76 ? -6.742 -1.707 -15.389 1.00 88.44 76 PRO A O 1
ATOM 572 N N . ASP A 1 77 ? -6.685 -3.796 -14.577 1.00 91.31 77 ASP A N 1
ATOM 573 C CA . ASP A 1 77 ? -8.058 -3.885 -14.078 1.00 91.31 77 ASP A CA 1
ATOM 574 C C . ASP A 1 77 ? -8.216 -3.418 -12.620 1.00 91.31 77 ASP A C 1
ATOM 576 O O . ASP A 1 77 ? -9.335 -3.297 -12.119 1.00 91.31 77 ASP A O 1
ATOM 580 N N . ASN A 1 78 ? -7.119 -3.101 -11.926 1.00 87.56 78 ASN A N 1
ATOM 581 C CA . ASN A 1 78 ? -7.156 -2.602 -10.555 1.00 87.56 78 ASN A CA 1
ATOM 582 C C . ASN A 1 78 ? -7.286 -1.070 -10.518 1.00 87.56 78 ASN A C 1
ATOM 584 O O . ASN A 1 78 ? -6.367 -0.346 -10.120 1.00 87.56 78 ASN A O 1
ATOM 588 N N . THR A 1 79 ? -8.464 -0.576 -10.910 1.00 87.88 79 THR A N 1
ATOM 589 C CA . THR A 1 79 ? -8.780 0.862 -10.957 1.00 87.88 79 THR A CA 1
ATOM 590 C C . THR A 1 79 ? -8.570 1.541 -9.601 1.00 87.88 79 THR A C 1
ATOM 592 O O . THR A 1 79 ? -8.007 2.629 -9.535 1.00 87.88 79 THR A O 1
ATOM 595 N N . SER A 1 80 ? -8.921 0.871 -8.496 1.00 85.00 80 SER A N 1
ATOM 596 C CA . SER A 1 80 ? -8.771 1.444 -7.151 1.00 85.00 80 SER A CA 1
ATOM 597 C C . SER A 1 80 ? -7.314 1.726 -6.774 1.00 85.00 80 SER A C 1
ATOM 599 O O . SER A 1 80 ? -7.062 2.668 -6.022 1.00 85.00 80 SER A O 1
ATOM 601 N N . SER A 1 81 ? -6.362 0.908 -7.227 1.00 83.75 81 SER A N 1
ATOM 602 C CA . SER A 1 81 ? -4.937 1.152 -6.989 1.00 83.75 81 SER A CA 1
ATOM 603 C C . SER A 1 81 ? -4.351 2.159 -7.975 1.00 83.75 81 SER A C 1
ATOM 605 O O . SER A 1 81 ? -3.450 2.898 -7.592 1.00 83.75 81 SER A O 1
ATOM 607 N N . GLN A 1 82 ? -4.866 2.235 -9.205 1.00 86.38 82 GLN A N 1
ATOM 608 C CA . GLN A 1 82 ? -4.452 3.256 -10.176 1.00 86.38 82 GLN A CA 1
ATOM 609 C C . GLN A 1 82 ? -4.823 4.666 -9.696 1.00 86.38 82 GLN A C 1
ATOM 611 O O . GLN A 1 82 ? -3.987 5.563 -9.717 1.00 86.38 82 GLN A O 1
ATOM 616 N N . GLU A 1 83 ? -6.037 4.841 -9.167 1.00 86.31 83 GLU A N 1
ATOM 617 C CA . GLU A 1 83 ? -6.528 6.116 -8.616 1.00 86.31 83 GLU A CA 1
ATOM 618 C C . GLU A 1 83 ? -5.825 6.548 -7.319 1.00 86.31 83 GLU A C 1
ATOM 620 O O . GLU A 1 83 ? -6.016 7.663 -6.827 1.00 86.31 83 GLU A O 1
ATOM 625 N N . MET A 1 84 ? -5.011 5.672 -6.726 1.00 82.50 84 MET A N 1
ATOM 626 C CA . MET A 1 84 ? -4.227 6.014 -5.543 1.00 82.50 84 MET A CA 1
ATOM 627 C C . MET A 1 84 ? -3.138 7.056 -5.856 1.00 82.50 84 MET A C 1
ATOM 629 O O . MET A 1 84 ? -2.738 7.786 -4.944 1.00 82.50 84 MET A O 1
ATOM 633 N N . TRP A 1 85 ? -2.702 7.135 -7.118 1.00 74.94 85 TRP A N 1
ATOM 634 C CA . TRP A 1 85 ? -1.621 7.988 -7.609 1.00 74.94 85 TRP A CA 1
ATOM 635 C C . TRP A 1 85 ? -2.117 9.253 -8.334 1.00 74.94 85 TRP A C 1
ATOM 637 O O . TRP A 1 85 ? -3.162 9.199 -8.981 1.00 74.94 85 TRP A O 1
ATOM 647 N N . PRO A 1 86 ? -1.367 10.379 -8.305 1.00 68.31 86 PRO A N 1
ATOM 648 C CA . PRO A 1 86 ? -0.100 10.629 -7.601 1.00 68.31 86 PRO A CA 1
ATOM 649 C C . PRO A 1 86 ? -0.295 11.001 -6.110 1.00 68.31 86 PRO A C 1
ATOM 651 O O . PRO A 1 86 ? -1.393 11.385 -5.693 1.00 68.31 86 PRO A O 1
ATOM 654 N N . PHE A 1 87 ? 0.761 10.848 -5.299 1.00 57.78 87 PHE A N 1
ATOM 655 C CA . PHE A 1 87 ? 0.821 11.399 -3.935 1.00 57.78 87 PHE A CA 1
ATOM 656 C C . PHE A 1 87 ? 1.261 12.858 -3.961 1.00 57.78 87 PHE A C 1
ATOM 658 O O . PHE A 1 87 ? 2.094 13.198 -4.828 1.00 57.78 87 PHE A O 1
#

pLDDT: mean 87.67, std 10.91, range [45.56, 98.0]

Organism: NCBI:txid660027

Radius of gyration: 13.03 Å; chains: 1; bounding box: 32×32×35 Å